Protein AF-A0A6N6JM69-F1 (afdb_monomer_lite)

Structure (mmCIF, N/CA/C/O backbone):
data_AF-A0A6N6JM69-F1
#
_entry.id   AF-A0A6N6JM69-F1
#
loop_
_atom_site.group_PDB
_atom_site.id
_atom_site.type_symbol
_atom_site.label_atom_id
_atom_site.label_alt_id
_atom_site.label_comp_id
_atom_site.label_asym_id
_atom_site.label_entity_id
_atom_site.label_seq_id
_atom_site.pdbx_PDB_ins_code
_atom_site.Cartn_x
_atom_site.Cartn_y
_atom_site.Cartn_z
_atom_site.occupancy
_atom_site.B_iso_or_equiv
_atom_site.auth_seq_id
_atom_site.auth_comp_id
_atom_site.auth_asym_id
_atom_site.auth_atom_id
_atom_site.pdbx_PDB_model_num
ATOM 1 N N . MET A 1 1 ? 18.022 9.291 -10.144 1.00 73.38 1 MET A N 1
ATOM 2 C CA . MET A 1 1 ? 16.565 9.560 -10.092 1.00 73.38 1 MET A CA 1
ATOM 3 C C . MET A 1 1 ? 15.745 8.307 -9.774 1.00 73.38 1 MET A C 1
ATOM 5 O O . MET A 1 1 ? 14.966 8.350 -8.836 1.00 73.38 1 MET A O 1
ATOM 9 N N . LEU A 1 2 ? 15.967 7.176 -10.460 1.00 80.62 2 LEU A N 1
ATOM 10 C CA . LEU A 1 2 ? 15.237 5.918 -10.212 1.00 80.62 2 LEU A CA 1
ATOM 11 C C . LEU A 1 2 ? 15.371 5.383 -8.770 1.00 80.62 2 LEU A C 1
ATOM 13 O O . LEU A 1 2 ? 14.376 5.023 -8.157 1.00 80.62 2 LEU A O 1
ATOM 17 N N . ILE A 1 3 ? 16.581 5.410 -8.200 1.00 86.00 3 ILE A N 1
ATOM 18 C CA . ILE A 1 3 ? 16.831 4.982 -6.811 1.00 86.00 3 ILE A CA 1
ATOM 19 C C . ILE A 1 3 ? 15.985 5.790 -5.815 1.00 86.00 3 ILE A C 1
ATOM 21 O O . ILE A 1 3 ? 15.369 5.216 -4.925 1.00 86.00 3 ILE A O 1
ATOM 25 N N . ALA A 1 4 ? 15.887 7.111 -5.999 1.00 88.19 4 ALA A N 1
ATOM 26 C CA . ALA A 1 4 ? 15.065 7.962 -5.140 1.00 88.19 4 ALA A CA 1
ATOM 27 C C . ALA A 1 4 ? 13.574 7.591 -5.217 1.00 88.19 4 ALA A C 1
ATOM 29 O O . ALA A 1 4 ? 12.907 7.547 -4.189 1.00 88.19 4 ALA A O 1
ATOM 30 N N . LEU A 1 5 ? 13.062 7.256 -6.408 1.00 87.12 5 LEU A N 1
ATOM 31 C CA . LEU A 1 5 ? 11.678 6.798 -6.578 1.00 87.12 5 LEU A CA 1
ATOM 32 C C . LEU A 1 5 ? 11.415 5.464 -5.874 1.00 87.12 5 LEU A C 1
ATOM 34 O O . LEU A 1 5 ? 10.351 5.295 -5.289 1.00 87.12 5 LEU A O 1
ATOM 38 N N . ILE A 1 6 ? 12.386 4.547 -5.879 1.00 89.69 6 ILE A N 1
ATOM 39 C CA . ILE A 1 6 ? 12.290 3.286 -5.131 1.00 89.69 6 ILE A CA 1
ATOM 40 C C . ILE A 1 6 ? 12.208 3.569 -3.630 1.00 89.69 6 ILE A C 1
ATOM 42 O O . ILE A 1 6 ? 11.344 3.013 -2.959 1.00 89.69 6 ILE A O 1
ATOM 46 N N . PHE A 1 7 ? 13.045 4.467 -3.101 1.00 90.69 7 PHE A N 1
ATOM 47 C CA . PHE A 1 7 ? 12.970 4.858 -1.690 1.00 90.69 7 PHE A CA 1
ATOM 48 C C . PHE A 1 7 ? 11.628 5.499 -1.335 1.00 90.69 7 PHE A C 1
ATOM 50 O O . PHE A 1 7 ? 11.058 5.159 -0.304 1.00 90.69 7 PHE A O 1
ATOM 57 N N . VAL A 1 8 ? 11.096 6.377 -2.189 1.00 91.75 8 VAL A N 1
ATOM 58 C CA . VAL A 1 8 ? 9.772 6.987 -1.988 1.00 91.75 8 VAL A CA 1
ATOM 59 C C . VAL A 1 8 ? 8.675 5.922 -1.979 1.00 91.75 8 VAL A C 1
ATOM 61 O O . VAL A 1 8 ? 7.821 5.933 -1.096 1.00 91.75 8 VAL A O 1
ATOM 64 N N . ALA A 1 9 ? 8.720 4.978 -2.917 1.00 88.88 9 ALA A N 1
ATOM 65 C CA . ALA A 1 9 ? 7.743 3.904 -3.026 1.00 88.88 9 ALA A CA 1
ATOM 66 C C . ALA A 1 9 ? 7.824 2.900 -1.861 1.00 88.88 9 ALA A C 1
ATOM 68 O O . ALA A 1 9 ? 6.807 2.408 -1.381 1.00 88.88 9 ALA A O 1
ATOM 69 N N . LEU A 1 10 ? 9.025 2.621 -1.350 1.00 89.94 10 LEU A N 1
ATOM 70 C CA . LEU A 1 10 ? 9.186 1.810 -0.144 1.00 89.94 10 LEU A CA 1
ATOM 71 C C . LEU A 1 10 ? 8.733 2.562 1.106 1.00 89.94 10 LEU A C 1
ATOM 73 O O . LEU A 1 10 ? 8.083 1.968 1.959 1.00 89.94 10 LEU A O 1
ATOM 77 N N . ALA A 1 11 ? 9.051 3.853 1.217 1.00 91.81 11 ALA A N 1
ATOM 78 C CA . ALA A 1 11 ? 8.665 4.688 2.350 1.00 91.81 11 ALA A CA 1
ATOM 79 C C . ALA A 1 11 ? 7.153 4.961 2.392 1.00 91.81 11 ALA A C 1
ATOM 81 O O . ALA A 1 11 ? 6.599 5.153 3.475 1.00 91.81 11 ALA A O 1
ATOM 82 N N . SER A 1 12 ? 6.450 4.919 1.256 1.00 90.69 12 SER A N 1
ATOM 83 C CA . SER A 1 12 ? 4.995 5.090 1.233 1.00 90.69 12 SER A CA 1
ATOM 84 C C . SER A 1 12 ? 4.255 3.940 1.921 1.00 90.69 12 SER A C 1
ATOM 86 O O . SER A 1 12 ? 3.179 4.160 2.477 1.00 90.69 12 SER A O 1
ATOM 88 N N . LEU A 1 13 ? 4.825 2.730 1.957 1.00 89.75 13 LEU A N 1
ATOM 89 C CA . LEU A 1 13 ? 4.240 1.575 2.645 1.00 89.75 13 LEU A CA 1
ATOM 90 C C . LEU A 1 13 ? 4.101 1.800 4.164 1.00 89.75 13 LEU A C 1
ATOM 92 O O . LEU A 1 13 ? 2.959 1.815 4.636 1.00 89.75 13 LEU A O 1
ATOM 96 N N . PRO A 1 14 ? 5.174 2.049 4.947 1.00 91.50 14 PRO A N 1
ATOM 97 C CA . PRO A 1 14 ? 5.044 2.306 6.376 1.00 91.50 14 PRO A CA 1
ATOM 98 C C . PRO A 1 14 ? 4.238 3.577 6.656 1.00 91.50 14 PRO A C 1
ATOM 100 O O . PRO A 1 14 ? 3.443 3.582 7.591 1.00 91.50 14 PRO A O 1
ATOM 103 N N . VAL A 1 15 ? 4.351 4.622 5.827 1.00 93.25 15 VAL A N 1
ATOM 104 C CA . VAL A 1 15 ? 3.533 5.839 5.976 1.00 93.25 15 VAL A CA 1
ATOM 105 C C . VAL A 1 15 ? 2.040 5.522 5.833 1.00 93.25 15 VAL A C 1
ATOM 107 O O . VAL A 1 15 ? 1.238 5.929 6.673 1.00 93.25 15 VAL A O 1
ATOM 110 N N . SER A 1 16 ? 1.654 4.737 4.823 1.00 91.62 16 SER A N 1
ATOM 111 C CA . SER A 1 16 ? 0.263 4.309 4.633 1.00 91.62 16 SER A CA 1
ATOM 112 C C . SER A 1 16 ? -0.234 3.392 5.757 1.00 91.62 16 SER A C 1
ATOM 114 O O . SER A 1 16 ? -1.385 3.504 6.176 1.00 91.62 16 SER A O 1
ATOM 116 N N . ALA A 1 17 ? 0.636 2.542 6.310 1.00 89.94 17 ALA A N 1
ATOM 117 C CA . ALA A 1 17 ? 0.313 1.701 7.458 1.00 89.94 17 ALA A CA 1
ATOM 118 C C . ALA A 1 17 ? 0.073 2.537 8.727 1.00 89.94 17 ALA A C 1
ATOM 120 O O . ALA A 1 17 ? -0.928 2.333 9.414 1.00 89.94 17 ALA A O 1
ATOM 121 N N . LEU A 1 18 ? 0.932 3.523 9.008 1.00 93.50 18 LEU A N 1
ATOM 122 C CA . LEU A 1 18 ? 0.742 4.470 10.111 1.00 93.50 18 LEU A CA 1
ATOM 123 C C . LEU A 1 18 ? -0.562 5.259 9.949 1.00 93.50 18 LEU A C 1
ATOM 125 O O . LEU A 1 18 ? -1.302 5.435 10.918 1.00 93.50 18 LEU A O 1
ATOM 129 N N . PHE A 1 19 ? -0.889 5.674 8.723 1.00 92.06 19 PHE A N 1
ATOM 130 C CA . PHE A 1 19 ? -2.161 6.328 8.427 1.00 92.06 19 PHE A CA 1
ATOM 131 C C . PHE A 1 19 ? -3.361 5.407 8.693 1.00 92.06 19 PHE A C 1
ATOM 133 O O . PHE A 1 19 ? -4.339 5.827 9.311 1.00 92.06 19 PHE A O 1
ATOM 140 N N . ALA A 1 20 ? -3.279 4.131 8.305 1.00 89.25 20 ALA A N 1
ATOM 141 C CA . ALA A 1 20 ? -4.328 3.155 8.585 1.00 89.25 20 ALA A CA 1
ATOM 142 C C . ALA A 1 20 ? -4.532 2.936 10.095 1.00 89.25 20 ALA A C 1
ATOM 144 O O . ALA A 1 20 ? -5.672 2.890 10.562 1.00 89.25 20 ALA A O 1
ATOM 145 N N . VAL A 1 21 ? -3.443 2.878 10.870 1.00 90.31 21 VAL A N 1
ATOM 146 C CA . VAL A 1 21 ? -3.489 2.817 12.340 1.00 90.31 21 VAL A CA 1
ATOM 147 C C . VAL A 1 21 ? -4.150 4.070 12.914 1.00 90.31 21 VAL A C 1
ATOM 149 O O . VAL A 1 21 ? -5.036 3.959 13.761 1.00 90.31 21 VAL A O 1
ATOM 152 N N . TYR A 1 22 ? -3.772 5.257 12.437 1.00 92.62 22 TYR A N 1
ATOM 153 C CA . TYR A 1 22 ? -4.382 6.519 12.856 1.00 92.62 22 TYR A CA 1
ATOM 154 C C . TYR A 1 22 ? -5.898 6.533 12.595 1.00 92.62 22 TYR A C 1
ATOM 156 O O . TYR A 1 22 ? -6.675 6.839 13.503 1.00 92.62 22 TYR A O 1
ATOM 164 N N . CYS A 1 23 ? -6.332 6.129 11.397 1.00 88.12 23 CYS A N 1
ATOM 165 C CA . CYS A 1 23 ? -7.745 5.983 11.040 1.00 88.12 23 CYS A CA 1
ATOM 166 C C . CYS A 1 23 ? -8.478 5.001 11.963 1.00 88.12 23 CYS A C 1
ATOM 168 O O . CYS A 1 23 ? -9.574 5.306 12.434 1.00 88.12 23 CYS A O 1
ATOM 170 N N . TYR A 1 24 ? -7.867 3.857 12.276 1.00 85.81 24 TYR A N 1
ATOM 171 C CA . TYR A 1 24 ? -8.446 2.875 13.191 1.00 85.81 24 TYR A CA 1
ATOM 172 C C . TYR A 1 24 ? -8.602 3.427 14.616 1.00 85.81 24 TYR A C 1
ATOM 174 O O . TYR A 1 24 ? -9.662 3.285 15.226 1.00 85.81 24 TYR A O 1
ATOM 182 N N . VAL A 1 25 ? -7.578 4.104 15.150 1.00 87.31 25 VAL A N 1
ATOM 183 C CA . VAL A 1 25 ? -7.636 4.729 16.482 1.00 87.31 25 VAL A CA 1
ATOM 184 C C . VAL A 1 25 ? -8.703 5.819 16.523 1.00 87.31 25 VAL A C 1
ATOM 186 O O . VAL A 1 25 ? -9.469 5.885 17.486 1.00 87.31 25 VAL A O 1
ATOM 189 N N . ARG A 1 26 ? -8.785 6.651 15.478 1.00 86.75 26 ARG A N 1
ATOM 190 C CA . ARG A 1 26 ? -9.809 7.693 15.349 1.00 86.75 26 ARG A CA 1
ATOM 191 C C . ARG A 1 26 ? -11.213 7.093 15.342 1.00 86.75 26 ARG A C 1
ATOM 193 O O . ARG A 1 26 ? -12.049 7.541 16.120 1.00 86.75 26 ARG A O 1
ATOM 200 N N . HIS A 1 27 ? -11.447 6.061 14.533 1.00 83.56 27 HIS A N 1
ATOM 201 C CA . HIS A 1 27 ? -12.729 5.358 14.487 1.00 83.56 27 HIS A CA 1
ATOM 202 C C . HIS A 1 27 ? -13.069 4.750 15.856 1.00 83.56 27 HIS A C 1
ATOM 204 O O . HIS A 1 27 ? -14.133 5.005 16.404 1.00 83.56 27 HIS A O 1
ATOM 210 N N . ARG A 1 28 ? -12.124 4.063 16.510 1.00 81.75 28 ARG A N 1
ATOM 211 C CA . ARG A 1 28 ? -12.348 3.467 17.840 1.00 81.75 28 ARG A CA 1
ATOM 212 C C . ARG A 1 28 ? -12.732 4.491 18.921 1.00 81.75 28 ARG A C 1
ATOM 214 O O . ARG A 1 28 ? -13.437 4.130 19.865 1.00 81.75 28 ARG A O 1
ATOM 221 N N . ARG A 1 29 ? -12.230 5.728 18.824 1.00 83.38 29 ARG A N 1
ATOM 222 C CA . ARG A 1 29 ? -12.574 6.829 19.743 1.00 83.38 29 ARG A CA 1
ATOM 223 C C . ARG A 1 29 ? -13.957 7.417 19.463 1.00 83.38 29 ARG A C 1
ATOM 225 O O . ARG A 1 29 ? -14.605 7.844 20.407 1.00 83.38 29 ARG A O 1
ATOM 232 N N . ALA A 1 30 ? -14.380 7.447 18.201 1.00 79.38 30 ALA A N 1
ATOM 233 C CA . ALA A 1 30 ? -15.677 7.984 17.796 1.00 79.38 30 ALA A CA 1
ATOM 234 C C . ALA A 1 30 ? -16.831 6.983 17.993 1.00 79.38 30 ALA A C 1
ATOM 236 O O . ALA A 1 30 ? -17.958 7.399 18.244 1.00 79.38 30 ALA A O 1
ATOM 237 N N . THR A 1 31 ? -16.554 5.678 17.911 1.00 76.50 31 THR A N 1
ATOM 238 C CA . THR A 1 31 ? -17.585 4.631 17.892 1.00 76.50 31 THR A CA 1
ATOM 239 C C . THR A 1 31 ? -17.756 3.942 19.252 1.00 76.50 31 THR A C 1
ATOM 241 O O . THR A 1 31 ? -16.779 3.552 19.910 1.00 76.50 31 THR A O 1
ATOM 244 N N . ALA A 1 32 ? -19.016 3.738 19.654 1.00 73.00 32 ALA A N 1
ATOM 245 C CA . ALA A 1 32 ? -19.394 2.982 20.847 1.00 73.00 32 ALA A CA 1
ATOM 246 C C . ALA A 1 32 ? -18.825 1.544 20.808 1.00 73.00 32 ALA A C 1
ATOM 248 O O . ALA A 1 32 ? -18.702 0.959 19.728 1.00 73.00 32 ALA A O 1
ATOM 249 N N . PRO A 1 33 ? -18.456 0.953 21.962 1.00 67.56 33 PRO A N 1
ATOM 250 C CA . PRO A 1 33 ? -17.756 -0.332 22.028 1.00 67.56 33 PRO A CA 1
ATOM 251 C C . PRO A 1 33 ? -18.483 -1.497 21.342 1.00 67.56 33 PRO A C 1
ATOM 253 O O . PRO A 1 33 ? -17.806 -2.381 20.825 1.00 67.56 33 PRO A O 1
ATOM 256 N N . GLU A 1 34 ? -19.815 -1.461 21.278 1.00 68.44 34 GLU A N 1
ATOM 257 C CA . GLU A 1 34 ? -20.663 -2.485 20.648 1.00 68.44 34 GLU A CA 1
ATOM 258 C C . GLU A 1 34 ? -20.585 -2.519 19.114 1.00 68.44 34 GLU A C 1
ATOM 260 O O . GLU A 1 34 ? -20.754 -3.574 18.513 1.00 68.44 34 GLU A O 1
ATOM 265 N N . GLN A 1 35 ? -20.281 -1.391 18.467 1.00 69.69 35 GLN A N 1
ATOM 266 C CA . GLN A 1 35 ? -20.185 -1.288 17.003 1.00 69.69 35 GLN A CA 1
ATOM 267 C C . GLN A 1 35 ? -18.738 -1.340 16.494 1.00 69.69 35 GLN A C 1
ATOM 269 O O . GLN A 1 35 ? -18.468 -1.082 15.319 1.00 69.69 35 GLN A O 1
ATOM 274 N N . ARG A 1 36 ? -17.772 -1.665 17.361 1.00 72.31 36 ARG A N 1
ATOM 275 C CA . ARG A 1 36 ? -16.359 -1.692 16.976 1.00 72.31 36 ARG A CA 1
ATOM 276 C C . ARG A 1 36 ? -16.081 -2.851 16.035 1.00 72.31 36 ARG A C 1
ATOM 278 O O . ARG A 1 36 ? -16.189 -4.017 16.404 1.00 72.31 36 ARG A O 1
ATOM 285 N N . ILE A 1 37 ? -15.607 -2.513 14.841 1.00 75.38 37 ILE A N 1
ATOM 286 C CA . ILE A 1 37 ? -15.031 -3.497 13.931 1.00 75.38 37 ILE A CA 1
ATOM 287 C C . ILE A 1 37 ? -13.820 -4.129 14.638 1.00 75.38 37 ILE A C 1
ATOM 289 O O . ILE A 1 37 ?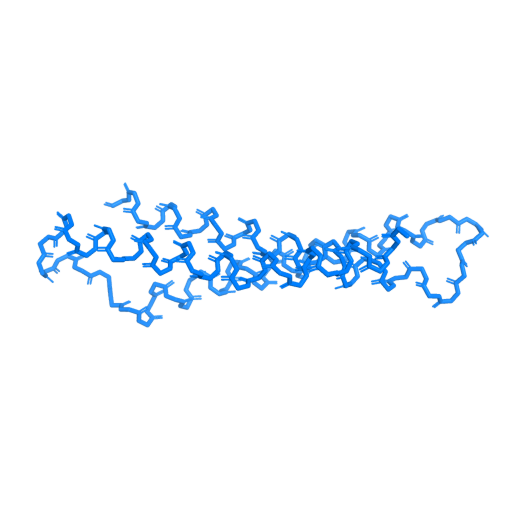 -12.932 -3.394 15.087 1.00 75.38 37 ILE A O 1
ATOM 293 N N . PRO A 1 38 ? -13.749 -5.467 14.750 1.00 83.44 38 PRO A N 1
ATOM 294 C CA . PRO A 1 38 ? -12.599 -6.117 15.355 1.00 83.44 38 PRO A CA 1
ATOM 295 C C . PRO A 1 38 ? -11.336 -5.771 14.565 1.00 83.44 38 PRO A C 1
ATOM 297 O O . PRO A 1 38 ? -11.330 -5.802 13.331 1.00 83.44 38 PRO A O 1
ATOM 300 N N . LEU A 1 39 ? -10.261 -5.459 15.294 1.00 80.69 39 LEU A N 1
ATOM 301 C CA . LEU A 1 39 ? -8.979 -5.004 14.744 1.00 80.69 39 LEU A CA 1
ATOM 302 C C . LEU A 1 39 ? -8.509 -5.890 13.581 1.00 80.69 39 LEU A C 1
ATOM 304 O O . LEU A 1 39 ? -8.133 -5.397 12.521 1.00 80.69 39 LEU A O 1
ATOM 308 N N . LEU A 1 40 ? -8.624 -7.204 13.764 1.00 81.38 40 LEU A N 1
ATOM 309 C CA . LEU A 1 40 ? -8.211 -8.215 12.797 1.00 81.38 40 LEU A CA 1
ATOM 310 C C . LEU A 1 40 ? -8.983 -8.110 11.470 1.00 81.38 40 LEU A C 1
ATOM 312 O O . LEU A 1 40 ? -8.382 -8.194 10.404 1.00 81.38 40 LEU A O 1
ATOM 316 N N . VAL A 1 41 ? -10.291 -7.836 11.515 1.00 88.25 41 VAL A N 1
ATOM 317 C CA . VAL A 1 41 ? -11.126 -7.681 10.310 1.00 88.25 41 VAL A CA 1
ATOM 318 C C . VAL A 1 41 ? -10.836 -6.362 9.599 1.00 88.25 41 VAL A C 1
ATOM 320 O O . VAL A 1 41 ? -10.824 -6.327 8.368 1.00 88.25 41 VAL A O 1
ATOM 323 N N . PHE A 1 42 ? -10.574 -5.284 10.345 1.00 87.81 42 PHE A N 1
ATOM 324 C CA . PHE A 1 42 ? -10.172 -4.008 9.751 1.00 87.81 42 PHE A CA 1
ATOM 325 C C . PHE A 1 42 ? -8.860 -4.164 8.975 1.00 87.81 42 PHE A C 1
ATOM 327 O O . PHE A 1 42 ? -8.812 -3.864 7.782 1.00 87.81 42 PHE A O 1
ATOM 334 N N . PHE A 1 43 ? -7.825 -4.712 9.619 1.00 87.81 43 PHE A N 1
ATOM 335 C CA . PHE A 1 43 ? -6.534 -4.933 8.970 1.00 87.81 43 PHE A CA 1
ATOM 336 C C . PHE A 1 43 ? -6.624 -5.918 7.806 1.00 87.81 43 PHE A C 1
ATOM 338 O O . PHE A 1 43 ? -6.053 -5.639 6.756 1.00 87.81 43 PHE A O 1
ATOM 345 N N . ALA A 1 44 ? -7.379 -7.013 7.935 1.00 91.44 44 ALA A N 1
ATOM 346 C CA . ALA A 1 44 ? -7.555 -7.977 6.851 1.00 91.44 44 ALA A CA 1
ATOM 347 C C . ALA A 1 44 ? -8.163 -7.331 5.596 1.00 91.44 44 ALA A C 1
ATOM 349 O O . ALA A 1 44 ? -7.656 -7.532 4.495 1.00 91.44 44 ALA A O 1
ATOM 350 N N . LYS A 1 45 ? -9.204 -6.500 5.749 1.00 91.44 45 LYS A N 1
ATOM 351 C CA . LYS A 1 45 ? -9.821 -5.790 4.617 1.00 91.44 45 LYS A CA 1
ATOM 352 C C . LYS A 1 45 ? -8.861 -4.793 3.971 1.00 91.44 45 LYS A C 1
ATOM 354 O O . LYS A 1 45 ? -8.769 -4.745 2.748 1.00 91.44 45 LYS A O 1
ATOM 359 N N . VAL A 1 46 ? -8.141 -4.014 4.779 1.00 91.69 46 VAL A N 1
ATOM 360 C CA . VAL A 1 46 ? -7.175 -3.022 4.283 1.00 91.69 46 VAL A CA 1
ATOM 361 C C . VAL A 1 46 ? -6.016 -3.699 3.547 1.00 91.69 46 VAL A C 1
ATOM 363 O O . VAL A 1 46 ? -5.662 -3.270 2.451 1.00 91.69 46 VAL 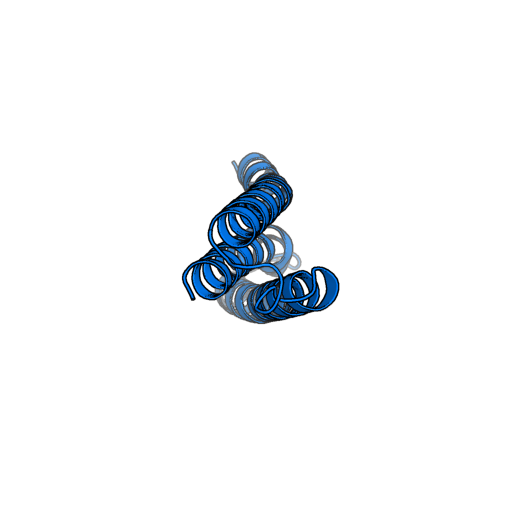A O 1
ATOM 366 N N . LEU A 1 47 ? -5.471 -4.785 4.102 1.00 92.31 47 LEU A N 1
ATOM 367 C CA . LEU A 1 47 ? -4.410 -5.574 3.472 1.00 92.31 47 LEU A CA 1
ATOM 368 C C . LEU A 1 47 ? -4.873 -6.219 2.169 1.00 92.31 47 LEU A C 1
ATOM 370 O O . LEU A 1 47 ? -4.136 -6.186 1.191 1.00 92.31 47 LEU A O 1
ATOM 374 N N . LEU A 1 48 ? -6.094 -6.755 2.128 1.00 95.31 48 LEU A N 1
ATOM 375 C CA . LEU A 1 48 ? -6.644 -7.366 0.921 1.00 95.31 48 LEU A CA 1
ATOM 376 C C . LEU A 1 48 ? -6.783 -6.343 -0.215 1.00 95.31 48 LEU A C 1
ATOM 378 O O . LEU A 1 48 ? -6.394 -6.630 -1.345 1.00 95.31 48 LEU A O 1
ATOM 382 N N . VAL A 1 49 ? -7.264 -5.131 0.084 1.00 95.38 49 VAL A N 1
ATOM 383 C CA . VAL A 1 49 ? -7.343 -4.047 -0.910 1.00 95.38 49 VAL A CA 1
ATOM 384 C C . VAL A 1 49 ? -5.950 -3.577 -1.332 1.00 95.38 49 VAL A C 1
ATOM 386 O O . VAL A 1 49 ? -5.706 -3.404 -2.524 1.00 95.38 49 VAL A O 1
ATOM 389 N N . GLY A 1 50 ? -5.026 -3.405 -0.384 1.00 92.00 50 GLY A N 1
ATOM 390 C CA . GLY A 1 50 ? -3.639 -3.037 -0.677 1.00 92.00 50 GLY A CA 1
ATOM 391 C C . GLY A 1 50 ? -2.939 -4.060 -1.573 1.00 92.00 50 GLY A C 1
ATOM 392 O O . GLY A 1 50 ? -2.294 -3.684 -2.546 1.00 92.00 50 GLY A O 1
ATOM 393 N N . PHE A 1 51 ? -3.120 -5.352 -1.296 1.00 93.50 51 PHE A N 1
ATOM 394 C CA . PHE A 1 51 ? -2.564 -6.442 -2.094 1.00 93.50 51 PHE A CA 1
ATOM 395 C C . PHE A 1 51 ? -3.176 -6.499 -3.497 1.00 93.50 51 PHE A C 1
ATOM 397 O O . PHE A 1 51 ? -2.448 -6.595 -4.481 1.00 93.50 51 PHE A O 1
ATOM 404 N N . ALA A 1 52 ? -4.498 -6.366 -3.620 1.00 96.00 52 ALA A N 1
ATOM 405 C CA . ALA A 1 52 ? -5.148 -6.299 -4.926 1.00 96.00 52 ALA A CA 1
ATOM 406 C C . ALA A 1 52 ? -4.634 -5.102 -5.748 1.00 96.00 52 ALA A C 1
ATOM 408 O O . ALA A 1 52 ? -4.296 -5.253 -6.921 1.00 96.00 52 AL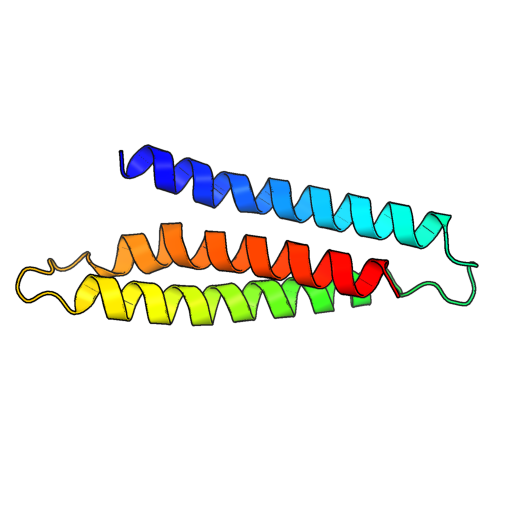A A O 1
ATOM 409 N N . ALA A 1 53 ? -4.502 -3.929 -5.121 1.00 94.69 53 ALA A N 1
ATOM 410 C CA . ALA A 1 53 ? -3.957 -2.737 -5.762 1.00 94.69 53 ALA A CA 1
ATOM 411 C C . ALA A 1 53 ? -2.479 -2.902 -6.152 1.00 94.69 53 ALA A C 1
ATOM 413 O O . ALA A 1 53 ? -2.084 -2.425 -7.214 1.00 94.69 53 ALA A O 1
ATOM 414 N N . TYR A 1 54 ? -1.683 -3.609 -5.344 1.00 93.81 54 TYR A N 1
ATOM 415 C CA . TYR A 1 54 ? -0.303 -3.968 -5.675 1.00 93.81 54 TYR A CA 1
ATOM 416 C C . TYR A 1 54 ? -0.241 -4.803 -6.956 1.00 93.81 54 TYR A C 1
ATOM 418 O O . TYR A 1 54 ? 0.471 -4.450 -7.892 1.00 93.81 54 TYR A O 1
ATOM 426 N N . VAL A 1 55 ? -1.012 -5.893 -7.016 1.00 94.94 55 VAL A N 1
ATOM 427 C CA . VAL A 1 55 ? -0.999 -6.825 -8.153 1.00 94.94 55 VAL A CA 1
ATOM 428 C C . VAL A 1 55 ? -1.487 -6.136 -9.425 1.00 94.94 55 VAL A C 1
ATOM 430 O O . VAL A 1 55 ? -0.819 -6.205 -10.454 1.00 94.94 55 VAL A O 1
ATOM 433 N N . VAL A 1 56 ? -2.616 -5.428 -9.354 1.00 95.25 56 VAL A N 1
ATOM 434 C CA . VAL A 1 56 ? -3.198 -4.732 -10.510 1.00 95.25 56 VAL A CA 1
ATOM 435 C C . VAL A 1 56 ? -2.295 -3.587 -10.970 1.00 95.25 56 VAL A C 1
ATOM 437 O O . VAL A 1 56 ? -1.978 -3.494 -12.154 1.00 95.25 56 VAL A O 1
ATOM 440 N N . GLY A 1 57 ? -1.831 -2.742 -10.045 1.00 91.56 57 GLY A N 1
ATOM 441 C CA . GLY A 1 57 ? -0.938 -1.626 -10.355 1.00 91.56 57 GLY A CA 1
ATOM 442 C C . GLY A 1 57 ? 0.405 -2.090 -10.915 1.00 91.56 57 GLY A C 1
ATOM 443 O O . GLY A 1 57 ? 0.897 -1.523 -11.887 1.00 91.56 57 GLY A O 1
ATOM 444 N N . GLY A 1 58 ? 0.963 -3.167 -10.359 1.00 91.50 58 GLY A N 1
ATOM 445 C CA . GLY A 1 58 ? 2.181 -3.797 -10.854 1.00 91.50 58 GLY A CA 1
ATOM 446 C C . GLY A 1 58 ? 2.016 -4.375 -12.253 1.00 91.50 58 GLY A C 1
ATOM 447 O O . GLY A 1 58 ? 2.833 -4.084 -13.119 1.00 91.50 58 GLY A O 1
ATOM 448 N N . ALA A 1 59 ? 0.943 -5.128 -12.508 1.00 92.38 59 ALA A N 1
ATOM 449 C CA . ALA A 1 59 ? 0.673 -5.706 -13.823 1.00 92.38 59 ALA A CA 1
ATOM 450 C C . ALA A 1 59 ? 0.509 -4.626 -14.905 1.00 92.38 59 ALA A C 1
ATOM 452 O O . ALA A 1 59 ? 1.119 -4.725 -15.970 1.00 92.38 59 ALA A O 1
ATOM 453 N N . ILE A 1 60 ? -0.248 -3.562 -14.610 1.00 91.88 60 ILE A N 1
ATOM 454 C CA . ILE A 1 60 ? -0.411 -2.416 -15.516 1.00 91.88 60 ILE A CA 1
ATOM 455 C C . ILE A 1 60 ? 0.932 -1.709 -15.723 1.00 91.88 60 ILE A C 1
ATOM 457 O O . ILE A 1 60 ? 1.318 -1.444 -16.860 1.00 91.88 60 ILE A O 1
ATOM 461 N N . GLY A 1 61 ? 1.670 -1.436 -14.643 1.00 88.38 61 GLY A N 1
ATOM 462 C CA . GLY A 1 61 ? 2.972 -0.776 -14.703 1.00 88.38 61 GLY A CA 1
ATOM 463 C C . GLY A 1 61 ? 3.978 -1.552 -15.550 1.00 88.38 61 GLY A C 1
ATOM 464 O O . GLY A 1 61 ? 4.610 -0.972 -16.428 1.00 88.38 61 GLY A O 1
ATOM 465 N N . ILE A 1 62 ? 4.085 -2.866 -15.339 1.00 89.88 62 ILE A N 1
ATOM 466 C CA . ILE A 1 62 ? 4.930 -3.760 -16.141 1.00 89.88 62 ILE A CA 1
ATOM 467 C C . ILE A 1 62 ? 4.489 -3.731 -17.605 1.00 89.88 62 ILE A C 1
ATOM 469 O O . ILE A 1 62 ? 5.330 -3.542 -18.480 1.00 89.88 62 ILE A O 1
ATOM 473 N N . GLY A 1 63 ? 3.188 -3.868 -17.876 1.00 89.00 63 GLY A N 1
ATOM 474 C CA . GLY A 1 63 ? 2.650 -3.863 -19.236 1.00 89.00 63 GLY A CA 1
ATOM 475 C C . GLY A 1 63 ? 2.996 -2.586 -20.002 1.00 89.00 63 GLY A C 1
ATOM 476 O O . GLY A 1 63 ? 3.464 -2.657 -21.133 1.00 89.00 63 GLY A O 1
ATOM 477 N N . VAL A 1 64 ? 2.848 -1.420 -19.369 1.00 88.31 64 VAL A N 1
ATOM 478 C CA . VAL A 1 64 ? 3.176 -0.123 -19.982 1.00 88.31 64 VAL A CA 1
ATOM 479 C C . VAL A 1 64 ? 4.685 0.043 -20.177 1.00 88.31 64 VAL A C 1
ATOM 481 O O . VAL A 1 64 ? 5.128 0.472 -21.240 1.00 88.31 64 VAL A O 1
ATOM 484 N N . LEU A 1 65 ? 5.491 -0.305 -19.172 1.00 86.88 65 LEU A N 1
ATOM 485 C CA . LEU A 1 65 ? 6.942 -0.084 -19.197 1.00 86.88 65 LEU A CA 1
ATOM 486 C C . LEU A 1 65 ? 7.677 -1.064 -20.123 1.00 86.88 65 LEU A C 1
ATOM 488 O O . LEU A 1 65 ? 8.728 -0.723 -20.663 1.00 86.88 65 LEU A O 1
ATOM 492 N N . CYS A 1 66 ? 7.117 -2.253 -20.342 1.00 87.31 66 CYS A N 1
ATOM 493 C CA . CYS A 1 66 ? 7.653 -3.251 -21.265 1.00 87.31 66 CYS A CA 1
ATOM 494 C C . CYS A 1 66 ? 7.075 -3.170 -22.687 1.00 87.31 66 CYS A C 1
ATOM 496 O O . CYS A 1 66 ? 7.552 -3.888 -23.558 1.00 87.31 66 CYS A O 1
ATOM 498 N N . ALA A 1 67 ? 6.094 -2.301 -22.959 1.00 86.94 67 ALA A N 1
ATOM 499 C CA . ALA A 1 67 ? 5.509 -2.159 -24.298 1.00 86.94 67 ALA A CA 1
ATOM 500 C C . ALA A 1 67 ? 6.443 -1.484 -25.324 1.00 86.94 67 ALA A C 1
ATOM 502 O O . ALA A 1 67 ? 6.168 -1.508 -26.522 1.00 86.94 67 ALA A O 1
ATOM 503 N N . SER A 1 68 ? 7.534 -0.856 -24.878 1.00 79.69 68 SER A N 1
ATOM 504 C CA . SER A 1 68 ? 8.477 -0.169 -25.765 1.00 79.69 68 SER A CA 1
ATOM 505 C C . SER A 1 68 ? 9.353 -1.154 -26.544 1.00 79.69 68 SER A C 1
ATOM 507 O O . SER A 1 68 ? 9.912 -2.085 -25.971 1.00 79.69 68 SER A O 1
ATOM 509 N N . SER A 1 69 ? 9.571 -0.896 -27.836 1.00 74.12 69 SER A N 1
ATOM 510 C CA . SER A 1 69 ? 10.462 -1.695 -28.693 1.00 74.12 69 SER A CA 1
ATOM 511 C C . SER A 1 69 ? 11.941 -1.639 -28.281 1.00 74.12 69 SER A C 1
ATOM 513 O O . SER A 1 69 ? 12.730 -2.464 -28.729 1.00 74.12 69 SER A O 1
ATOM 515 N N . SER A 1 70 ? 12.327 -0.686 -27.423 1.00 77.06 70 SER A N 1
ATOM 516 C CA . SER A 1 70 ? 13.661 -0.602 -26.801 1.00 77.06 70 SER A CA 1
ATOM 517 C C . SER A 1 70 ? 13.673 -1.067 -25.340 1.00 77.06 70 SER A C 1
ATOM 519 O O . SER A 1 70 ? 14.610 -0.758 -24.601 1.00 77.06 70 SER A O 1
ATOM 521 N N . ALA A 1 71 ? 12.636 -1.775 -24.886 1.00 77.25 71 ALA A N 1
ATOM 522 C CA . ALA A 1 71 ? 12.586 -2.311 -23.534 1.00 77.25 71 ALA A CA 1
ATOM 523 C C . ALA A 1 71 ? 13.688 -3.364 -23.328 1.00 77.25 71 ALA A C 1
ATOM 525 O O . ALA A 1 71 ? 13.741 -4.385 -24.008 1.00 77.25 71 ALA A O 1
ATOM 526 N N . GLY A 1 72 ? 14.580 -3.111 -22.369 1.00 79.75 72 GLY A N 1
ATOM 527 C CA . GLY A 1 72 ? 15.558 -4.104 -21.927 1.00 79.75 72 GLY A CA 1
ATOM 528 C C . GLY A 1 72 ? 14.924 -5.182 -21.042 1.00 79.75 72 GLY A C 1
ATOM 529 O O . GLY A 1 72 ? 13.813 -5.017 -20.538 1.00 79.75 72 GLY A O 1
ATOM 530 N N . ASN A 1 73 ?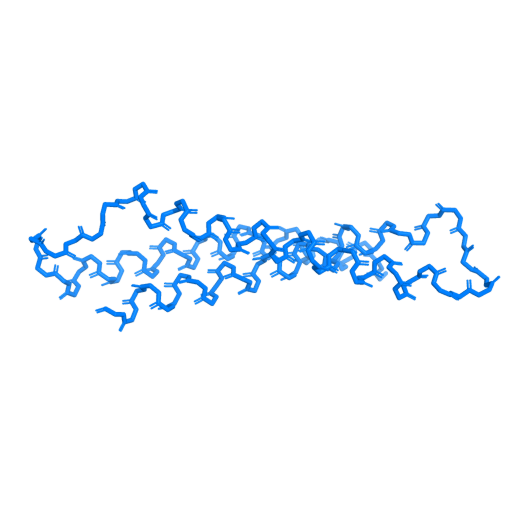 15.682 -6.243 -20.747 1.00 79.25 73 ASN A N 1
ATOM 531 C CA . ASN A 1 73 ? 15.245 -7.390 -19.929 1.00 79.25 73 ASN A CA 1
ATOM 532 C C . ASN A 1 73 ? 14.747 -7.041 -18.505 1.00 79.25 73 ASN A C 1
ATOM 534 O O . ASN A 1 73 ? 14.192 -7.892 -17.818 1.00 79.25 73 ASN A O 1
ATOM 538 N N . LEU A 1 74 ? 14.957 -5.804 -18.044 1.00 82.25 74 LEU A N 1
ATOM 539 C CA . LEU A 1 74 ? 14.580 -5.302 -16.717 1.00 82.25 74 LEU A CA 1
ATOM 540 C C . LEU A 1 74 ? 13.429 -4.279 -16.759 1.00 82.25 74 LEU A C 1
ATOM 542 O O . LEU A 1 74 ? 13.177 -3.603 -15.762 1.00 82.25 74 LEU A O 1
ATOM 546 N N . CYS A 1 75 ? 12.712 -4.151 -17.880 1.00 85.44 75 CYS A N 1
ATOM 547 C CA . CYS A 1 75 ? 11.619 -3.183 -18.046 1.00 85.44 75 CYS A CA 1
ATOM 548 C C . CYS A 1 75 ? 10.504 -3.316 -16.991 1.00 85.44 75 CYS A C 1
ATOM 550 O O . CYS A 1 75 ? 9.911 -2.318 -16.586 1.00 85.44 75 CYS A O 1
ATOM 552 N N . GLY A 1 76 ? 10.256 -4.532 -16.492 1.00 84.56 76 GLY A N 1
ATOM 553 C CA . GLY A 1 76 ? 9.224 -4.795 -15.488 1.00 84.56 76 GLY A CA 1
ATOM 554 C C . GLY A 1 76 ? 9.619 -4.397 -14.064 1.00 84.56 76 GLY A C 1
ATOM 555 O O . GLY A 1 76 ? 8.748 -4.232 -13.210 1.00 84.56 76 GLY A O 1
ATOM 556 N N . LEU A 1 77 ? 10.914 -4.197 -13.799 1.00 88.06 77 LEU A N 1
A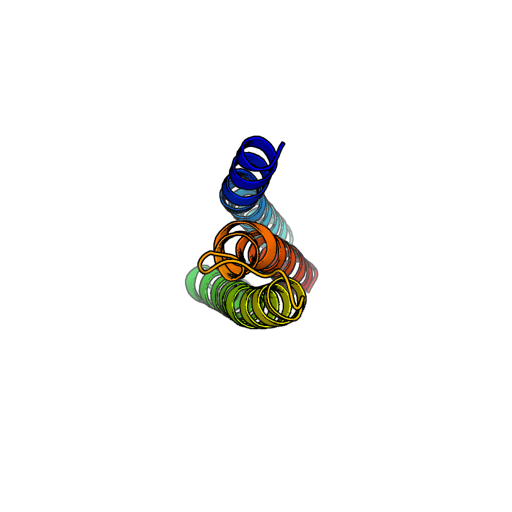TOM 557 C CA . LEU A 1 77 ? 11.422 -3.856 -12.472 1.00 88.06 77 LEU A CA 1
ATOM 558 C C . LEU A 1 77 ? 10.751 -2.584 -11.919 1.00 88.06 77 LEU A C 1
ATOM 560 O O . LEU A 1 77 ? 10.120 -2.677 -10.868 1.00 88.06 77 LEU A O 1
ATOM 564 N N . PRO A 1 78 ? 10.780 -1.422 -12.604 1.00 86.88 78 PRO A N 1
ATOM 565 C CA . PRO A 1 78 ? 10.088 -0.222 -12.128 1.00 86.88 78 PRO A CA 1
ATOM 566 C C . PRO A 1 78 ? 8.574 -0.420 -11.928 1.00 86.88 78 PRO A C 1
ATOM 568 O O . PRO A 1 78 ? 8.007 0.144 -10.993 1.00 86.88 78 PRO A O 1
ATOM 571 N N . GLY A 1 79 ? 7.920 -1.264 -12.730 1.00 86.62 79 GLY A N 1
ATOM 572 C CA . GLY A 1 79 ? 6.517 -1.630 -12.512 1.00 86.62 79 GLY A CA 1
ATOM 573 C C . GLY A 1 79 ? 6.301 -2.346 -11.173 1.00 86.62 79 GLY A C 1
ATOM 574 O O . GLY A 1 79 ? 5.414 -1.978 -10.405 1.00 86.62 79 GLY A O 1
ATOM 575 N N . ALA A 1 80 ? 7.162 -3.309 -10.846 1.00 88.56 80 ALA A N 1
ATOM 576 C CA . ALA A 1 80 ? 7.072 -4.096 -9.618 1.00 88.56 80 ALA A CA 1
ATOM 577 C C . ALA A 1 80 ? 7.562 -3.359 -8.355 1.00 88.56 80 ALA A C 1
ATOM 579 O O . ALA A 1 80 ? 7.005 -3.562 -7.276 1.00 88.56 80 ALA A O 1
ATOM 580 N N . VAL A 1 81 ? 8.597 -2.515 -8.461 1.00 90.19 81 VAL A N 1
ATOM 581 C CA . VAL A 1 81 ? 9.240 -1.880 -7.291 1.00 90.19 81 VAL A CA 1
ATOM 582 C C . VAL A 1 81 ? 8.857 -0.420 -7.063 1.00 90.19 81 VAL A C 1
ATOM 584 O O . VAL A 1 81 ? 9.140 0.111 -5.994 1.00 90.19 81 VAL A O 1
ATOM 587 N N . ILE A 1 82 ? 8.218 0.240 -8.033 1.00 91.75 82 ILE A N 1
ATOM 588 C CA . ILE A 1 82 ? 7.746 1.626 -7.887 1.00 91.75 82 ILE A CA 1
ATOM 589 C C . ILE A 1 82 ? 6.226 1.671 -8.023 1.00 91.75 82 ILE A C 1
ATOM 591 O O . ILE A 1 82 ? 5.541 2.067 -7.084 1.00 91.75 82 ILE A O 1
ATOM 595 N N . VAL A 1 83 ? 5.677 1.235 -9.162 1.00 93.06 83 VAL A N 1
ATOM 596 C CA . VAL A 1 83 ? 4.237 1.395 -9.444 1.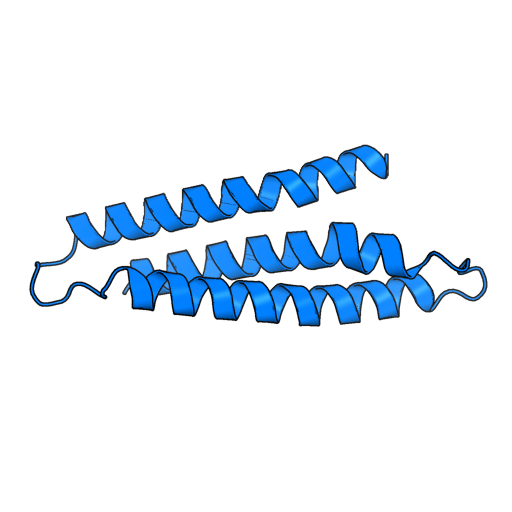00 93.06 83 VAL A CA 1
ATOM 597 C C . VAL A 1 83 ? 3.385 0.542 -8.502 1.00 93.06 83 VAL A C 1
ATOM 599 O O . VAL A 1 83 ? 2.471 1.060 -7.864 1.00 93.06 83 VAL A O 1
ATOM 602 N N . ALA A 1 84 ? 3.714 -0.741 -8.355 1.00 91.50 84 ALA A N 1
ATOM 603 C CA . ALA A 1 84 ? 2.984 -1.657 -7.485 1.00 91.50 84 ALA A CA 1
ATOM 604 C C . ALA A 1 84 ? 2.915 -1.188 -6.012 1.00 91.50 84 ALA A C 1
ATOM 606 O O . ALA A 1 84 ? 1.805 -1.078 -5.485 1.00 91.50 84 ALA A O 1
ATOM 607 N N . PRO A 1 85 ? 4.032 -0.855 -5.327 1.00 91.81 85 PRO A N 1
ATOM 608 C CA . PRO A 1 85 ? 3.974 -0.371 -3.945 1.00 91.81 85 PRO A CA 1
ATOM 609 C C . PRO A 1 85 ? 3.264 0.980 -3.800 1.00 91.81 85 PRO A C 1
ATOM 611 O O . PRO A 1 85 ? 2.528 1.160 -2.832 1.00 91.81 85 PRO A O 1
ATOM 614 N N . LEU A 1 86 ? 3.388 1.897 -4.768 1.00 93.06 86 LEU A N 1
ATOM 615 C CA . LEU A 1 86 ? 2.631 3.154 -4.750 1.00 93.06 86 LEU A CA 1
ATOM 616 C C . LEU A 1 86 ? 1.118 2.906 -4.842 1.00 93.06 86 LEU A C 1
ATOM 618 O O . LEU A 1 86 ? 0.351 3.465 -4.056 1.00 93.06 86 LEU A O 1
ATOM 622 N N . CYS A 1 87 ? 0.682 2.031 -5.753 1.00 93.94 87 CYS A N 1
ATOM 623 C CA . CYS A 1 87 ? -0.719 1.627 -5.863 1.00 93.94 87 CYS A CA 1
ATOM 624 C C . CYS A 1 87 ? -1.214 0.930 -4.590 1.00 93.94 87 CYS A C 1
ATOM 626 O O . CYS A 1 87 ? -2.319 1.218 -4.129 1.00 93.94 87 CYS A O 1
ATOM 628 N N . ALA A 1 88 ? -0.392 0.071 -3.985 1.00 94.00 88 ALA A N 1
ATOM 629 C CA . ALA A 1 88 ? -0.703 -0.585 -2.719 1.00 94.00 88 ALA A CA 1
ATOM 630 C C . ALA A 1 88 ? -0.917 0.431 -1.590 1.00 94.00 88 ALA A C 1
ATOM 632 O O . ALA A 1 88 ? -1.943 0.387 -0.911 1.00 94.00 88 ALA A O 1
ATOM 633 N N . SER A 1 89 ? 0.006 1.386 -1.427 1.00 92.94 89 SER A N 1
ATOM 634 C CA . SER A 1 89 ? -0.105 2.469 -0.445 1.00 92.94 89 SER A CA 1
ATOM 635 C C . SER A 1 89 ? -1.381 3.284 -0.641 1.00 92.94 89 SER A C 1
ATOM 637 O O . SER A 1 89 ? -2.082 3.571 0.330 1.00 92.94 89 SER A O 1
ATOM 639 N N . LEU A 1 90 ? -1.723 3.613 -1.889 1.00 93.56 90 LEU A N 1
ATOM 640 C CA . LEU A 1 90 ? -2.954 4.335 -2.207 1.00 93.56 90 LEU A CA 1
ATOM 641 C C . LEU A 1 90 ? -4.200 3.518 -1.835 1.00 93.56 90 LEU A C 1
ATOM 643 O O . LEU A 1 90 ? -5.118 4.035 -1.197 1.00 93.56 90 LEU A O 1
ATOM 647 N N . GLY A 1 91 ? -4.213 2.229 -2.189 1.00 93.19 91 GLY A N 1
ATOM 648 C CA . GLY A 1 91 ? -5.294 1.302 -1.862 1.00 93.19 91 GLY A CA 1
ATOM 649 C C . GLY A 1 91 ? -5.506 1.165 -0.354 1.00 93.19 91 GLY A C 1
ATOM 650 O O . GLY A 1 91 ? -6.642 1.234 0.113 1.00 93.19 91 GLY A O 1
ATOM 651 N N . VAL A 1 92 ? -4.418 1.062 0.415 1.00 93.69 92 VAL A N 1
ATOM 652 C CA . VAL A 1 92 ? -4.438 1.025 1.885 1.00 93.69 92 VAL A CA 1
ATOM 653 C C . VAL A 1 92 ? -5.049 2.300 2.464 1.00 93.69 92 VAL A C 1
ATOM 655 O O . VAL A 1 92 ? -5.951 2.214 3.297 1.00 93.69 92 VAL A O 1
ATOM 658 N N . VAL A 1 93 ? -4.610 3.477 2.007 1.00 93.56 93 VAL A N 1
ATOM 659 C CA . VAL A 1 93 ? -5.122 4.775 2.483 1.00 93.56 93 VAL A CA 1
ATOM 660 C C . VAL A 1 93 ? -6.617 4.913 2.200 1.00 93.56 93 VAL A C 1
ATOM 662 O O . VAL A 1 93 ? -7.387 5.255 3.100 1.00 93.56 93 VAL A O 1
ATOM 665 N N . ILE A 1 94 ? -7.048 4.599 0.976 1.00 92.62 94 ILE A N 1
ATOM 666 C CA . ILE A 1 94 ? -8.456 4.688 0.575 1.00 92.62 94 ILE A CA 1
ATOM 667 C C . ILE A 1 94 ? -9.304 3.697 1.378 1.00 92.62 94 ILE A C 1
ATOM 669 O O . ILE A 1 94 ? -10.351 4.079 1.903 1.00 92.62 94 ILE A O 1
ATOM 673 N N . ALA A 1 95 ? -8.862 2.444 1.509 1.00 92.50 95 ALA A N 1
ATOM 674 C CA . ALA A 1 95 ? -9.581 1.423 2.263 1.00 92.50 95 ALA A CA 1
ATOM 675 C C . ALA A 1 95 ? -9.713 1.801 3.742 1.00 92.50 95 ALA A C 1
ATOM 677 O O . ALA A 1 95 ? -10.816 1.764 4.288 1.00 92.50 95 ALA A O 1
ATOM 678 N N . ALA A 1 96 ? -8.613 2.217 4.375 1.00 91.06 96 ALA A N 1
ATOM 679 C CA . ALA A 1 96 ? -8.607 2.617 5.776 1.00 91.06 96 ALA A CA 1
ATOM 680 C C . ALA A 1 96 ? -9.522 3.821 6.021 1.00 91.06 96 ALA A C 1
ATOM 682 O O . ALA A 1 96 ? -10.339 3.789 6.942 1.00 91.06 96 ALA A O 1
ATOM 683 N N . TRP A 1 97 ? -9.458 4.841 5.159 1.00 90.62 97 TRP A N 1
ATOM 684 C CA . TRP A 1 97 ? -10.341 6.000 5.242 1.00 90.62 97 TRP A CA 1
ATOM 685 C C . TRP A 1 97 ? -11.812 5.593 5.127 1.00 90.62 97 TRP A C 1
ATOM 687 O O . TRP A 1 97 ? -12.610 5.909 6.007 1.00 90.62 97 TRP A O 1
ATOM 697 N N . ARG A 1 98 ? -12.166 4.824 4.089 1.00 90.25 98 ARG A N 1
ATOM 698 C CA . ARG A 1 98 ? -13.544 4.377 3.823 1.00 90.25 98 ARG A CA 1
ATOM 699 C C . ARG A 1 98 ? -14.124 3.515 4.938 1.00 90.25 98 ARG A C 1
ATOM 701 O O . ARG A 1 98 ? -15.318 3.614 5.196 1.00 90.25 98 ARG A O 1
ATOM 708 N N . LEU A 1 99 ? -13.306 2.672 5.563 1.00 86.62 99 LEU A N 1
ATOM 709 C CA . LEU A 1 99 ? -13.726 1.838 6.687 1.00 86.62 99 LEU A CA 1
ATOM 710 C C . LEU A 1 99 ? -13.840 2.640 7.986 1.00 86.62 99 LEU A C 1
ATOM 712 O O . LEU A 1 99 ? -14.700 2.327 8.794 1.00 86.62 99 LEU A O 1
ATOM 716 N N . SER A 1 100 ? -13.000 3.661 8.181 1.00 84.75 100 SER A N 1
ATOM 717 C CA . SER A 1 100 ? -13.016 4.504 9.387 1.00 84.75 100 SER A CA 1
ATOM 718 C C . SER A 1 100 ? -14.083 5.604 9.384 1.00 84.75 100 SER A C 1
ATOM 720 O O . SER A 1 100 ? -14.468 6.068 10.454 1.00 84.75 100 SER A O 1
ATOM 722 N N . ALA A 1 101 ? -14.526 6.036 8.199 1.00 76.38 101 ALA A N 1
ATOM 723 C CA . ALA A 1 101 ? -15.536 7.080 8.012 1.00 76.38 101 ALA A CA 1
ATOM 724 C C . ALA A 1 101 ? -16.985 6.559 8.053 1.00 76.38 101 ALA A C 1
ATOM 726 O O . ALA A 1 101 ? -17.914 7.361 7.980 1.00 76.38 101 ALA A O 1
ATOM 727 N N . ARG A 1 102 ? -17.168 5.238 8.105 1.00 61.12 102 ARG A N 1
ATOM 728 C CA . ARG A 1 102 ? -18.452 4.593 8.403 1.00 61.12 102 ARG A CA 1
ATOM 729 C C . ARG A 1 102 ? -18.590 4.412 9.903 1.00 61.12 102 ARG A C 1
ATOM 731 O O . ARG A 1 102 ? -19.747 4.388 10.359 1.00 61.12 102 ARG A O 1
#

Sequence (102 aa):
MLIALIFVALASLPVSALFAVYCYVRHRRATAPEQRIPLLVFFAKVLLVGFAAYVVGGAIGIGVLCASSSAGNLCGLPGAVIVAPLCASLGVVIAAWRLSAR

Secondary structure (DSSP, 8-state):
-HHHHHHHHHHHHHHHHHHHHHHHHHHHHHS-GGGPPPHHHHHHHHHHHHHHHHHHHHHHHHHHHH-STT--TTTHHHIIIIIHHHHHHHHHHHHHHHHH--

pLDDT: mean 87.2, std 7.02, range [61.12, 96.0]

Foldseek 3Di:
DLVVLLVVLVVLQVVLVVLLVVLLVLLVVVDDPVPRDPPVNLVVQLQVQLQVQLVVQLVVQLCVQQVDPPRDPCSSVCSNRRRSSVSSSVSSNVSSNVVSVD

Radius of gyration: 16.48 Å; chains: 1; bounding box: 38×18×51 Å